Protein AF-A0A6C0HYE9-F1 (afdb_monomer)

Sequence (110 aa):
MFTKLYLNTTDPTVSLLNVLKQNAGMIIVSVIFHTILYTVTFNLASFIFSGKILSQTINMRLIVSFLFIMFFGYIGRYYHVKDIYSAYSKNMEKTRNHLDKLYITWIFIG

Organism: NCBI:txid1070528

Radius of gyration: 16.47 Å; Cα contacts (8 Å, |Δi|>4): 63; chains: 1; bounding box: 39×23×46 Å

Secondary structure (DSSP, 8-state):
-HHHHHHHHT-TTS-HHHHHHHHHHHHHHHHHHHHHHHHHHHHHHHHHHHSSPPPHHHHHHHHHHHHHHHHHHHHHHHHHHHHHHHHTTT-HHHHHHHHGGGHHHHHHH-

Structure (mmCIF, N/CA/C/O backbone):
data_AF-A0A6C0HYE9-F1
#
_entry.id   AF-A0A6C0HYE9-F1
#
loop_
_atom_site.group_PDB
_atom_site.id
_atom_site.type_symbol
_atom_site.label_atom_id
_atom_site.label_alt_id
_atom_site.label_comp_id
_atom_site.label_asym_id
_atom_site.label_entity_id
_atom_site.label_seq_id
_atom_site.pdbx_PDB_ins_code
_atom_site.Cartn_x
_atom_site.Cartn_y
_atom_site.Cartn_z
_atom_site.occupancy
_atom_site.B_iso_or_equiv
_atom_site.auth_seq_id
_atom_site.auth_comp_id
_atom_site.auth_asym_id
_atom_site.auth_atom_id
_atom_site.pdbx_PDB_model_num
ATOM 1 N N . MET A 1 1 ? 10.663 10.994 1.111 1.00 72.81 1 MET A N 1
ATOM 2 C CA . MET A 1 1 ? 10.702 9.619 1.669 1.00 72.81 1 MET A CA 1
ATOM 3 C C . MET A 1 1 ? 9.787 8.672 0.893 1.00 72.81 1 MET A C 1
ATOM 5 O O . MET A 1 1 ? 10.305 7.764 0.256 1.00 72.81 1 MET A O 1
ATOM 9 N N . PHE A 1 2 ? 8.471 8.914 0.859 1.00 78.19 2 PHE A N 1
ATOM 10 C CA . PHE A 1 2 ? 7.503 8.070 0.139 1.00 78.19 2 PHE A CA 1
ATOM 11 C C . PHE A 1 2 ? 7.759 7.949 -1.370 1.00 78.19 2 PHE A C 1
ATOM 13 O O . PHE A 1 2 ? 7.665 6.852 -1.895 1.00 78.19 2 PHE A O 1
ATOM 20 N N . THR A 1 3 ? 8.204 9.009 -2.051 1.00 83.44 3 THR A N 1
ATOM 21 C CA . THR A 1 3 ? 8.557 8.951 -3.484 1.00 83.44 3 THR A CA 1
ATOM 22 C C . THR A 1 3 ? 9.705 7.986 -3.780 1.00 83.44 3 THR A C 1
ATOM 24 O O . THR A 1 3 ? 9.643 7.219 -4.731 1.00 83.44 3 THR A O 1
ATOM 27 N N . LYS A 1 4 ? 10.745 7.971 -2.935 1.00 84.00 4 LYS A N 1
ATOM 28 C CA . LYS A 1 4 ? 11.871 7.035 -3.075 1.00 84.00 4 LYS A CA 1
ATOM 29 C C . LYS A 1 4 ? 11.413 5.598 -2.833 1.00 84.00 4 LYS A C 1
ATOM 31 O O . LYS A 1 4 ? 11.777 4.702 -3.584 1.00 84.00 4 LYS A O 1
ATOM 36 N N . LEU A 1 5 ? 10.583 5.397 -1.808 1.00 85.00 5 LEU A N 1
ATOM 37 C CA . LEU A 1 5 ? 9.980 4.098 -1.533 1.00 85.00 5 LEU A CA 1
ATOM 38 C C . LEU A 1 5 ? 9.098 3.642 -2.707 1.00 85.00 5 LEU A C 1
ATOM 40 O O . LEU A 1 5 ? 9.208 2.502 -3.135 1.00 85.00 5 LEU A O 1
ATOM 44 N N . TYR A 1 6 ? 8.294 4.526 -3.291 1.00 87.44 6 TYR A N 1
ATOM 45 C CA . TYR A 1 6 ? 7.501 4.243 -4.487 1.00 87.44 6 TYR A CA 1
ATOM 46 C C . TYR A 1 6 ? 8.375 3.797 -5.660 1.00 87.44 6 TYR A C 1
ATOM 48 O O . TYR A 1 6 ? 8.165 2.707 -6.187 1.00 87.44 6 TYR A O 1
ATOM 56 N N . LEU A 1 7 ? 9.395 4.579 -6.025 1.00 87.69 7 LEU A N 1
ATOM 57 C CA . LEU A 1 7 ? 10.275 4.254 -7.152 1.00 87.69 7 LEU A CA 1
ATOM 58 C C . LEU A 1 7 ? 10.974 2.901 -6.957 1.00 87.69 7 LEU A C 1
ATOM 60 O O . LEU A 1 7 ? 10.996 2.088 -7.877 1.00 87.69 7 LEU A O 1
ATOM 64 N N . ASN A 1 8 ? 11.458 2.626 -5.743 1.00 86.69 8 ASN A N 1
ATOM 65 C CA . ASN A 1 8 ? 12.123 1.366 -5.414 1.00 86.69 8 ASN A CA 1
ATOM 66 C C . ASN A 1 8 ? 11.168 0.163 -5.424 1.00 86.69 8 ASN A C 1
ATOM 68 O O . ASN A 1 8 ? 11.552 -0.936 -5.809 1.00 86.69 8 ASN A O 1
ATOM 72 N N . THR A 1 9 ? 9.934 0.348 -4.951 1.00 86.12 9 THR A N 1
ATOM 73 C CA . THR A 1 9 ? 8.960 -0.748 -4.791 1.00 86.12 9 THR A CA 1
ATOM 74 C C . THR A 1 9 ? 8.151 -1.029 -6.045 1.00 86.12 9 THR A C 1
ATOM 76 O O . THR A 1 9 ? 7.518 -2.075 -6.147 1.00 86.12 9 THR A O 1
ATOM 79 N N . THR A 1 10 ? 8.218 -0.126 -7.017 1.00 88.12 10 THR A N 1
ATOM 80 C CA . THR A 1 10 ? 7.579 -0.277 -8.321 1.00 88.12 10 THR A CA 1
ATOM 81 C C . THR A 1 10 ? 8.585 -0.543 -9.433 1.00 88.12 10 THR A C 1
ATOM 83 O O . THR A 1 10 ? 8.244 -0.375 -10.597 1.00 88.12 10 THR A O 1
ATOM 86 N N . ASP A 1 11 ? 9.835 -0.900 -9.127 1.00 90.38 11 ASP A N 1
ATOM 87 C CA . ASP A 1 11 ? 10.812 -1.321 -10.135 1.00 90.38 11 ASP A CA 1
ATOM 88 C C . ASP A 1 11 ? 10.528 -2.765 -10.595 1.00 90.38 11 ASP A C 1
ATOM 90 O O . ASP A 1 11 ? 10.710 -3.703 -9.810 1.00 90.38 11 ASP A O 1
ATOM 94 N N . PRO A 1 12 ? 10.092 -2.980 -11.853 1.00 91.19 12 PRO A N 1
ATOM 95 C CA . PRO A 1 12 ? 9.748 -4.311 -12.348 1.00 91.19 12 PRO A CA 1
ATOM 96 C C . PRO A 1 12 ? 10.966 -5.231 -12.504 1.00 91.19 12 PRO A C 1
ATOM 98 O O . PRO A 1 12 ? 10.802 -6.449 -12.624 1.00 91.19 12 PRO A O 1
ATOM 101 N N . THR A 1 13 ? 12.181 -4.673 -12.523 1.00 91.25 13 THR A N 1
ATOM 102 C CA . THR A 1 13 ? 13.426 -5.422 -12.739 1.00 91.25 13 THR A CA 1
ATOM 103 C C . THR A 1 13 ? 13.935 -6.098 -11.466 1.00 91.25 13 THR A C 1
ATOM 105 O O . THR A 1 13 ? 14.716 -7.049 -11.531 1.00 91.25 13 THR A O 1
ATOM 108 N N . VAL A 1 14 ? 13.460 -5.658 -10.298 1.00 91.06 14 VAL A N 1
ATOM 109 C CA . VAL A 1 14 ? 13.929 -6.136 -8.997 1.00 91.06 14 VAL A CA 1
ATOM 110 C C . VAL A 1 14 ? 13.039 -7.277 -8.486 1.00 91.06 14 VAL A C 1
ATOM 112 O O . VAL A 1 14 ? 11.815 -7.299 -8.652 1.00 91.06 14 VAL A O 1
ATOM 115 N N . SER A 1 15 ? 13.642 -8.282 -7.848 1.00 90.81 15 SER A N 1
ATOM 116 C CA . SER A 1 15 ? 12.889 -9.370 -7.213 1.00 90.81 15 SER A CA 1
ATOM 117 C C . SER A 1 15 ? 12.193 -8.890 -5.933 1.00 90.81 15 SER A C 1
ATOM 119 O O . SER A 1 15 ? 12.751 -8.087 -5.188 1.00 90.81 15 SER A O 1
ATOM 121 N N . LEU A 1 16 ? 11.000 -9.417 -5.631 1.00 87.06 16 LEU A N 1
ATOM 122 C CA . LEU A 1 16 ? 10.214 -9.031 -4.449 1.00 87.06 16 LEU A CA 1
ATOM 123 C C . LEU A 1 16 ? 11.039 -9.126 -3.160 1.00 87.06 16 LEU A C 1
ATOM 125 O O . LEU A 1 16 ? 11.021 -8.221 -2.333 1.00 87.06 16 LEU A O 1
ATOM 129 N N . LEU A 1 17 ? 11.817 -10.201 -3.019 1.00 88.69 17 LEU A N 1
ATOM 130 C CA . LEU A 1 17 ? 12.676 -10.425 -1.861 1.00 88.69 17 LEU A CA 1
ATOM 131 C C . LEU A 1 17 ? 13.751 -9.336 -1.715 1.00 88.69 17 LEU A C 1
ATOM 133 O O . LEU A 1 17 ? 14.038 -8.906 -0.600 1.00 88.69 17 LEU A O 1
ATOM 137 N N . ASN A 1 18 ? 14.320 -8.864 -2.827 1.00 90.00 18 ASN A N 1
ATOM 138 C CA . ASN A 1 18 ? 15.296 -7.777 -2.813 1.00 90.00 18 ASN A CA 1
ATOM 139 C C . ASN A 1 18 ? 14.632 -6.441 -2.478 1.00 90.00 18 ASN A C 1
ATOM 141 O O . ASN A 1 18 ? 15.166 -5.698 -1.656 1.00 90.00 18 ASN A O 1
ATOM 145 N N . VAL A 1 19 ? 13.448 -6.170 -3.036 1.00 87.19 19 VAL A N 1
ATOM 146 C CA . VAL A 1 19 ? 12.678 -4.968 -2.697 1.00 87.19 19 VAL A CA 1
ATOM 147 C C . VAL A 1 19 ? 12.368 -4.940 -1.195 1.00 87.19 19 VAL A C 1
ATOM 149 O O . VAL A 1 19 ? 12.626 -3.927 -0.539 1.00 87.19 19 VAL A O 1
ATOM 152 N N . LEU A 1 20 ? 11.888 -6.056 -0.634 1.00 87.00 20 LEU A N 1
ATOM 153 C CA . LEU A 1 20 ? 11.582 -6.185 0.791 1.00 87.00 20 LEU A CA 1
ATOM 154 C C . LEU A 1 20 ? 12.832 -6.005 1.657 1.00 87.00 20 LEU A C 1
ATOM 156 O O . LEU A 1 20 ? 12.808 -5.205 2.584 1.00 87.00 20 LEU A O 1
ATOM 160 N N . LYS A 1 21 ? 13.943 -6.682 1.340 1.00 88.94 21 LYS A N 1
ATOM 161 C CA . LYS A 1 21 ? 15.194 -6.567 2.109 1.00 88.94 21 LYS A CA 1
ATOM 162 C C . LYS A 1 21 ? 15.748 -5.143 2.119 1.00 88.94 21 LYS A C 1
ATOM 164 O O . LYS A 1 21 ? 16.147 -4.653 3.169 1.00 88.94 21 LYS A O 1
ATOM 169 N N . GLN A 1 22 ? 15.764 -4.477 0.966 1.00 89.44 22 GLN A N 1
ATOM 170 C CA . GLN A 1 22 ? 16.361 -3.146 0.829 1.00 89.44 22 GLN A CA 1
ATOM 171 C C . GLN A 1 22 ? 15.491 -2.034 1.423 1.00 89.44 22 GLN A C 1
ATOM 173 O O . GLN A 1 22 ? 16.008 -0.981 1.791 1.00 89.44 22 GLN A O 1
ATOM 178 N N . ASN A 1 23 ? 14.176 -2.247 1.515 1.00 88.19 23 ASN A N 1
ATOM 179 C CA . ASN A 1 23 ? 13.234 -1.208 1.921 1.00 88.19 23 ASN A CA 1
ATOM 180 C C . ASN A 1 23 ? 12.448 -1.552 3.195 1.00 88.19 23 ASN A C 1
ATOM 182 O O . ASN A 1 23 ? 11.584 -0.765 3.572 1.00 88.19 23 ASN A O 1
ATOM 186 N N . ALA A 1 24 ? 12.751 -2.660 3.885 1.00 87.12 24 ALA A N 1
ATOM 187 C CA . ALA A 1 24 ? 11.995 -3.165 5.039 1.00 87.12 24 ALA A CA 1
ATOM 188 C C . ALA A 1 24 ? 11.643 -2.075 6.062 1.00 87.12 24 ALA A C 1
ATOM 190 O O . ALA A 1 24 ? 10.477 -1.911 6.409 1.00 87.12 24 ALA A O 1
ATOM 191 N N . GLY A 1 25 ? 12.626 -1.273 6.487 1.00 87.56 25 GLY A N 1
ATOM 192 C CA . GLY A 1 25 ? 12.396 -0.195 7.454 1.00 87.56 25 GLY A CA 1
ATOM 193 C C . GLY A 1 25 ? 11.420 0.871 6.945 1.00 87.56 25 GLY A C 1
ATOM 194 O O . GLY A 1 25 ? 10.493 1.254 7.652 1.00 87.56 25 GLY A O 1
ATOM 195 N N . MET A 1 26 ? 11.568 1.309 5.692 1.00 87.06 26 MET A N 1
ATOM 196 C CA . MET A 1 26 ? 10.663 2.295 5.087 1.00 87.06 26 MET A CA 1
ATOM 197 C C . MET A 1 26 ? 9.263 1.720 4.833 1.00 87.06 26 MET A C 1
ATOM 199 O O . MET A 1 26 ? 8.280 2.447 4.962 1.00 87.06 26 MET A O 1
ATOM 203 N N . ILE A 1 27 ? 9.162 0.426 4.513 1.00 85.44 27 ILE A N 1
ATOM 204 C CA . ILE A 1 27 ? 7.885 -0.285 4.373 1.00 85.44 27 ILE A CA 1
ATOM 205 C C . ILE A 1 27 ? 7.171 -0.329 5.723 1.00 85.44 27 ILE A C 1
ATOM 207 O O . ILE A 1 27 ? 6.013 0.062 5.791 1.00 85.44 27 ILE A O 1
ATOM 211 N N . ILE A 1 28 ? 7.860 -0.716 6.801 1.00 87.75 28 ILE A N 1
ATOM 212 C CA . ILE A 1 28 ? 7.289 -0.747 8.156 1.00 87.75 28 ILE A CA 1
ATOM 213 C C . ILE A 1 28 ? 6.792 0.642 8.566 1.00 87.75 28 ILE A C 1
ATOM 215 O O . ILE A 1 28 ? 5.653 0.772 9.011 1.00 87.75 28 ILE A O 1
ATOM 219 N N . VAL A 1 29 ? 7.598 1.690 8.358 1.00 88.94 29 VAL A N 1
ATOM 220 C CA . VAL A 1 29 ? 7.179 3.070 8.660 1.00 88.94 29 VAL A CA 1
ATOM 221 C C . VAL A 1 29 ? 5.949 3.465 7.844 1.00 88.94 29 VAL A C 1
ATOM 223 O O . VAL A 1 29 ? 5.018 4.046 8.394 1.00 88.94 29 VAL A O 1
ATOM 226 N N . SER A 1 30 ? 5.910 3.118 6.555 1.00 86.94 30 SER A N 1
ATOM 227 C CA . SER A 1 30 ? 4.751 3.379 5.700 1.00 86.94 30 SER A CA 1
ATOM 228 C C . SER A 1 30 ? 3.500 2.647 6.193 1.00 86.94 30 SER A C 1
ATOM 230 O O . SER A 1 30 ? 2.441 3.257 6.302 1.00 86.94 30 SER A O 1
ATOM 232 N N . VAL A 1 31 ? 3.615 1.367 6.552 1.00 88.12 31 VAL A N 1
ATOM 233 C CA . VAL A 1 31 ? 2.498 0.563 7.068 1.00 88.12 31 VAL A CA 1
ATOM 234 C C . VAL A 1 31 ? 1.963 1.146 8.375 1.00 88.12 31 VAL A C 1
ATOM 236 O O . VAL A 1 31 ? 0.755 1.328 8.503 1.00 88.12 31 VAL A O 1
ATOM 239 N N . ILE A 1 32 ? 2.838 1.495 9.322 1.00 89.62 32 ILE A N 1
ATOM 240 C CA . ILE A 1 32 ? 2.437 2.107 10.597 1.00 89.62 32 ILE A CA 1
ATOM 241 C C . ILE A 1 32 ? 1.754 3.455 10.352 1.00 89.62 32 ILE A C 1
ATOM 243 O O . ILE A 1 32 ? 0.675 3.696 10.892 1.00 89.62 32 ILE A O 1
ATOM 247 N N . PHE A 1 33 ? 2.343 4.309 9.511 1.00 90.06 33 PHE A N 1
ATOM 248 C CA . PHE A 1 33 ? 1.787 5.620 9.180 1.00 90.06 33 PHE A CA 1
ATOM 249 C C . PHE A 1 33 ? 0.366 5.511 8.613 1.00 90.06 33 PHE A C 1
ATOM 251 O O . PHE A 1 33 ? -0.549 6.150 9.130 1.00 90.06 33 PHE A O 1
ATOM 258 N N . HIS A 1 34 ? 0.159 4.656 7.607 1.00 88.75 34 HIS A N 1
ATOM 259 C CA . HIS A 1 34 ? -1.160 4.461 7.000 1.00 88.75 34 HIS A CA 1
ATOM 260 C C . HIS A 1 34 ? -2.147 3.803 7.965 1.00 88.75 34 HIS A C 1
ATOM 262 O O . HIS A 1 34 ? -3.299 4.217 8.033 1.00 88.75 34 HIS A O 1
ATOM 268 N N . THR A 1 35 ? -1.696 2.849 8.781 1.00 90.62 35 THR A N 1
ATOM 269 C CA . THR A 1 35 ? -2.544 2.214 9.802 1.00 90.62 35 THR A CA 1
ATOM 270 C C . THR A 1 35 ? -3.058 3.238 10.813 1.00 90.62 35 THR A C 1
ATOM 272 O O . THR A 1 35 ? -4.248 3.237 11.129 1.00 90.62 35 THR A O 1
ATOM 275 N N . ILE A 1 36 ? -2.195 4.142 11.293 1.00 91.81 36 ILE A N 1
ATOM 276 C CA . ILE A 1 36 ? -2.591 5.238 12.189 1.00 91.81 36 ILE A CA 1
ATOM 277 C C . ILE A 1 36 ? -3.565 6.169 11.470 1.00 91.81 36 ILE A C 1
ATOM 279 O O . ILE A 1 36 ? -4.635 6.448 12.007 1.00 91.81 36 ILE A O 1
ATOM 283 N N . LEU A 1 37 ? -3.221 6.610 10.255 1.00 92.75 37 LEU A N 1
ATOM 284 C CA . LEU A 1 37 ? -4.046 7.526 9.474 1.00 92.75 37 LEU A CA 1
ATOM 285 C C . LEU A 1 37 ? -5.457 6.967 9.271 1.00 92.75 37 LEU A C 1
ATOM 287 O O . LEU A 1 37 ? -6.426 7.630 9.628 1.00 92.75 37 LEU A O 1
ATOM 291 N N . TYR A 1 38 ? -5.584 5.729 8.788 1.00 92.44 38 TYR A N 1
ATOM 292 C CA . TYR A 1 38 ? -6.891 5.113 8.577 1.00 92.44 38 TYR A CA 1
ATOM 293 C C . TYR A 1 38 ? -7.632 4.874 9.887 1.00 92.44 38 TYR A C 1
ATOM 295 O O . TYR A 1 38 ? -8.824 5.154 9.965 1.00 92.44 38 TYR A O 1
ATOM 303 N N . THR A 1 39 ? -6.957 4.415 10.943 1.00 93.81 39 THR A N 1
ATOM 304 C CA . THR A 1 39 ? -7.610 4.226 12.248 1.00 93.81 39 THR A CA 1
ATOM 305 C C . THR A 1 39 ? -8.189 5.545 12.764 1.00 93.81 39 THR A C 1
ATOM 307 O O . THR A 1 39 ?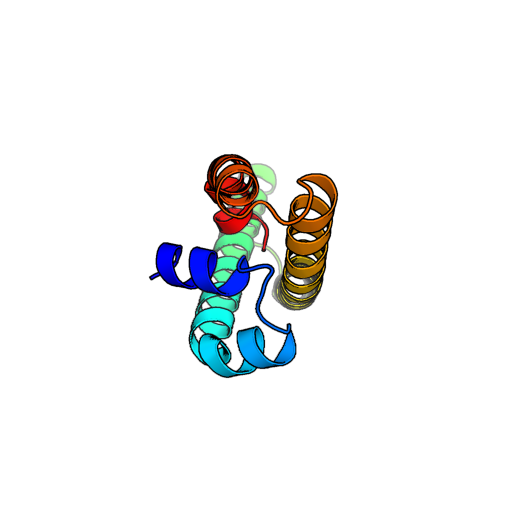 -9.333 5.579 13.223 1.00 93.81 39 THR A O 1
ATOM 310 N N . VAL A 1 40 ? -7.451 6.651 12.630 1.00 95.06 40 VAL A N 1
ATOM 311 C CA . VAL A 1 40 ? -7.939 7.994 12.972 1.00 95.06 40 VAL A CA 1
ATOM 312 C C . VAL A 1 40 ? -9.113 8.395 12.080 1.00 95.06 40 VAL A C 1
ATOM 314 O O . VAL A 1 40 ? -10.133 8.832 12.606 1.00 95.06 40 VAL A O 1
ATOM 317 N N . THR A 1 41 ? -9.028 8.194 10.762 1.00 95.56 41 THR A N 1
ATOM 318 C CA . THR A 1 41 ? -10.125 8.495 9.826 1.00 95.56 41 THR A CA 1
ATOM 319 C C . THR A 1 41 ? -11.408 7.741 10.183 1.00 95.56 41 THR A C 1
ATOM 321 O O . THR A 1 41 ? -12.481 8.340 10.213 1.00 95.56 41 THR A O 1
ATOM 324 N N . PHE A 1 42 ? -11.318 6.452 10.513 1.00 95.81 42 PHE A N 1
ATOM 325 C CA . PHE A 1 42 ? -12.479 5.646 10.898 1.00 95.81 42 PHE A CA 1
ATOM 326 C C . PHE A 1 42 ? -13.065 6.064 12.252 1.00 95.81 42 PHE A C 1
ATOM 328 O O . PHE A 1 42 ? -14.286 6.106 12.398 1.00 95.81 42 PHE A O 1
ATOM 335 N N . ASN A 1 43 ? -12.231 6.428 13.232 1.00 97.12 43 ASN A N 1
ATOM 336 C CA . ASN A 1 43 ? -12.730 6.967 14.502 1.00 97.12 43 ASN A CA 1
ATOM 337 C C . ASN A 1 43 ? -13.381 8.339 14.323 1.00 97.12 43 ASN A C 1
ATOM 339 O O . ASN A 1 43 ? -14.417 8.591 14.932 1.00 97.12 43 ASN A O 1
ATOM 343 N N . LEU A 1 44 ? -12.818 9.200 13.472 1.00 97.50 44 LEU A N 1
ATOM 344 C CA . LEU A 1 44 ? -13.408 10.492 13.139 1.00 97.50 44 LEU A CA 1
ATOM 345 C C . LEU A 1 44 ? -14.768 10.312 12.457 1.00 97.50 44 LEU A C 1
ATOM 347 O O . LEU A 1 44 ? -15.734 10.957 12.852 1.00 97.50 44 LEU A O 1
ATOM 351 N N . ALA A 1 45 ? -14.873 9.390 11.497 1.00 97.19 45 ALA A N 1
ATOM 352 C CA . ALA A 1 45 ? -16.146 9.051 10.868 1.00 97.19 45 ALA A CA 1
ATOM 353 C C . ALA A 1 45 ? -17.161 8.529 11.900 1.00 97.19 45 ALA A C 1
ATOM 355 O O . ALA A 1 45 ? -18.280 9.032 11.972 1.00 97.19 45 ALA A O 1
ATOM 356 N N . SER A 1 46 ? -16.765 7.584 12.759 1.00 97.38 46 SER A N 1
ATOM 357 C CA . SER A 1 46 ? -17.616 7.084 13.850 1.00 97.38 46 SER A CA 1
ATOM 358 C C . SER A 1 46 ? -18.086 8.213 14.772 1.00 97.38 46 SER A C 1
ATOM 360 O O . SER A 1 46 ? -19.256 8.268 15.147 1.00 97.38 46 SER A O 1
ATOM 362 N N . PHE A 1 47 ? -17.199 9.152 15.101 1.00 97.50 47 PHE A N 1
ATOM 363 C CA . PHE A 1 47 ? -17.537 10.297 15.934 1.00 97.50 47 PHE A CA 1
ATOM 364 C C . PHE A 1 47 ? -18.550 11.225 15.253 1.00 97.50 47 PHE A C 1
ATOM 366 O O . PHE A 1 47 ? -19.535 11.599 15.881 1.00 97.50 47 PHE A O 1
ATOM 373 N N . ILE A 1 48 ? -18.366 11.534 13.966 1.00 98.12 48 ILE A N 1
ATOM 374 C CA . ILE A 1 48 ? -19.284 12.386 13.193 1.00 98.12 48 ILE A CA 1
ATOM 375 C C . ILE A 1 48 ? -20.675 11.749 13.076 1.00 98.12 48 ILE A C 1
ATOM 377 O O . ILE A 1 48 ? -21.677 12.431 13.268 1.00 98.12 48 ILE A O 1
ATOM 381 N N . PHE A 1 49 ? -20.754 10.450 12.774 1.00 97.44 49 PHE A N 1
ATOM 382 C CA . PHE A 1 49 ? -22.032 9.791 12.480 1.00 97.44 49 PHE A CA 1
ATOM 383 C C . PHE A 1 49 ? -22.737 9.207 13.707 1.00 97.44 49 PHE A C 1
ATOM 385 O O . PHE A 1 49 ? -23.956 9.073 13.704 1.00 97.44 49 PHE A O 1
ATOM 392 N N . SER A 1 50 ? -21.992 8.814 14.742 1.00 96.12 50 SER A N 1
ATOM 393 C CA . SER A 1 50 ? -22.529 8.121 15.926 1.00 96.12 50 SER A CA 1
ATOM 394 C C . SER A 1 50 ? -22.247 8.845 17.247 1.00 96.12 50 SER A C 1
ATOM 396 O O . SER A 1 50 ? -22.642 8.355 18.305 1.00 96.12 50 SER A O 1
ATOM 398 N N . GLY A 1 51 ? -21.537 9.980 17.223 1.00 95.88 51 GLY A N 1
ATOM 399 C CA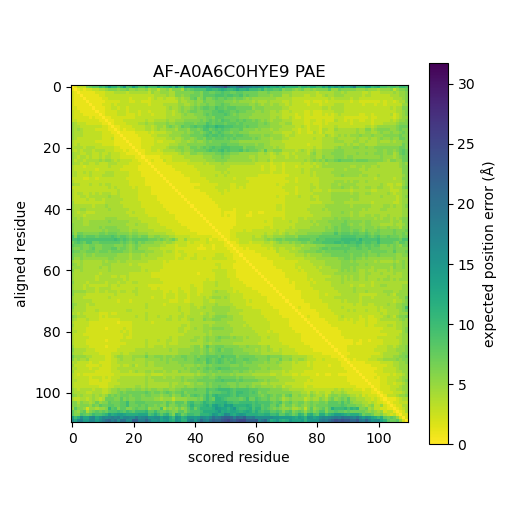 . GLY A 1 51 ? -21.175 10.752 18.420 1.00 95.88 51 GLY A CA 1
ATOM 400 C C . GLY A 1 51 ? -20.181 10.050 19.350 1.00 95.88 51 GLY A C 1
ATOM 401 O O . GLY A 1 51 ? -19.989 10.478 20.486 1.00 95.88 51 GLY A O 1
ATOM 402 N N . LYS A 1 52 ? -19.581 8.935 18.914 1.00 95.62 52 LYS A N 1
ATOM 403 C CA . LYS A 1 52 ? -18.711 8.083 19.734 1.00 95.62 52 LYS A CA 1
ATOM 404 C C . LYS A 1 52 ? -17.520 7.594 18.922 1.00 95.62 52 LYS A C 1
ATOM 406 O O . LYS A 1 52 ? -17.657 7.254 17.747 1.00 95.62 52 LYS A O 1
ATOM 411 N N . ILE A 1 53 ? -16.365 7.510 19.574 1.00 96.38 53 ILE A N 1
ATOM 412 C CA . ILE A 1 53 ? -15.212 6.778 19.042 1.00 96.38 53 ILE A CA 1
ATOM 413 C C . ILE A 1 53 ? -15.484 5.270 19.069 1.00 96.38 53 ILE A C 1
ATOM 415 O O . ILE A 1 53 ? -16.333 4.790 19.827 1.00 96.38 53 ILE A O 1
ATOM 419 N N . LEU A 1 54 ? -14.756 4.516 18.249 1.00 95.81 54 LEU A N 1
ATOM 420 C CA . LEU A 1 54 ? -14.878 3.063 18.215 1.00 95.81 54 LEU A CA 1
ATOM 421 C C . LEU A 1 54 ? -14.368 2.456 19.528 1.00 95.81 54 LEU A C 1
ATOM 423 O O . LEU A 1 54 ? -13.442 2.970 20.160 1.00 95.81 54 LEU A O 1
ATOM 427 N N . SER A 1 55 ? -14.955 1.330 19.937 1.00 96.81 55 SER A N 1
ATOM 428 C CA . SER A 1 55 ? -14.478 0.604 21.115 1.00 96.81 55 SER A CA 1
ATOM 429 C C . SER A 1 55 ? -13.068 0.053 20.888 1.00 96.81 55 SER A C 1
ATOM 431 O O . SER A 1 55 ? -12.661 -0.215 19.754 1.00 96.81 55 SER A O 1
ATOM 433 N N . GLN A 1 56 ? -12.329 -0.183 21.975 1.00 95.31 56 GLN A N 1
ATOM 434 C CA . GLN A 1 56 ? -10.969 -0.727 21.909 1.00 95.31 56 GLN A CA 1
ATOM 435 C C . GLN A 1 56 ? -10.910 -2.040 21.112 1.00 95.31 56 GLN A C 1
ATOM 437 O O . GLN A 1 56 ? -10.019 -2.233 20.289 1.00 95.31 56 GLN A O 1
ATOM 442 N N . THR A 1 57 ? -11.891 -2.928 21.301 1.00 97.19 57 THR A N 1
ATOM 443 C CA . THR A 1 57 ? -11.980 -4.198 20.569 1.00 97.19 57 THR A CA 1
ATOM 444 C C . THR A 1 57 ? -12.138 -3.988 19.064 1.00 97.19 57 THR A C 1
ATOM 446 O O . THR A 1 57 ? -11.509 -4.700 18.282 1.00 97.19 57 THR A O 1
ATOM 449 N N . ILE A 1 58 ? -12.955 -3.016 18.643 1.00 95.75 58 ILE A N 1
ATOM 450 C CA . ILE A 1 58 ? -13.143 -2.707 17.220 1.00 95.75 58 ILE A CA 1
ATOM 451 C C . ILE A 1 58 ? -11.871 -2.080 16.648 1.00 95.75 58 ILE A C 1
ATOM 453 O O . ILE A 1 58 ? -11.414 -2.515 15.595 1.00 95.75 58 ILE A O 1
ATOM 457 N N . ASN A 1 59 ? -11.252 -1.139 17.364 1.00 95.62 59 ASN A N 1
ATOM 458 C CA . ASN A 1 59 ? -9.991 -0.524 16.948 1.00 95.62 59 ASN A CA 1
ATOM 459 C C . ASN A 1 59 ? -8.868 -1.553 16.770 1.00 95.62 59 ASN A C 1
ATOM 461 O O . ASN A 1 59 ? -8.169 -1.525 15.762 1.00 95.62 59 ASN A O 1
ATOM 465 N N . MET A 1 60 ? -8.740 -2.521 17.679 1.00 95.88 60 MET A N 1
ATOM 466 C CA . MET A 1 60 ? -7.753 -3.596 17.535 1.00 95.88 60 MET A CA 1
ATOM 467 C C . MET A 1 60 ? -8.009 -4.464 16.299 1.00 95.88 60 MET A C 1
ATOM 469 O O . MET A 1 60 ? -7.076 -4.760 15.554 1.00 95.88 60 MET A O 1
ATOM 473 N N . ARG A 1 61 ? -9.268 -4.841 16.040 1.00 96.19 61 ARG A N 1
ATOM 474 C CA . ARG A 1 61 ? -9.633 -5.593 14.826 1.00 96.19 61 ARG A CA 1
ATOM 475 C C . ARG A 1 61 ? -9.345 -4.789 13.559 1.00 96.19 61 ARG A C 1
ATOM 477 O O . ARG A 1 61 ? -8.861 -5.358 12.583 1.00 96.19 61 ARG A O 1
ATOM 484 N N . LEU A 1 62 ? -9.613 -3.486 13.587 1.00 94.62 62 LEU A N 1
ATOM 485 C CA . LEU A 1 62 ? -9.368 -2.571 12.477 1.00 94.62 62 LEU A CA 1
ATOM 486 C C . LEU A 1 62 ? -7.869 -2.467 12.162 1.00 94.62 62 LEU A C 1
ATOM 488 O O . LEU A 1 62 ? -7.474 -2.665 11.018 1.00 94.62 62 LEU A O 1
ATOM 492 N N . ILE A 1 63 ? -7.034 -2.259 13.185 1.00 94.19 63 ILE A N 1
ATOM 493 C CA . ILE A 1 63 ? -5.570 -2.211 13.059 1.00 94.19 63 ILE A CA 1
ATOM 494 C C . ILE A 1 63 ? -5.037 -3.512 12.455 1.00 94.19 63 ILE A C 1
ATOM 496 O O . ILE A 1 63 ? -4.304 -3.476 11.470 1.00 94.19 63 ILE A O 1
ATOM 500 N N . VAL A 1 64 ? -5.433 -4.667 13.002 1.00 94.50 64 VAL A N 1
ATOM 501 C CA . VAL A 1 64 ? -5.005 -5.975 12.480 1.00 94.50 64 VAL A CA 1
ATOM 502 C C . VAL A 1 64 ? -5.440 -6.149 11.023 1.00 94.50 64 VAL A C 1
ATOM 504 O O . VAL A 1 64 ? -4.643 -6.585 10.195 1.00 94.50 64 VAL A O 1
ATOM 507 N N . SER A 1 65 ? -6.670 -5.754 10.685 1.00 93.94 65 SER A N 1
ATOM 508 C CA . SER A 1 65 ? -7.179 -5.826 9.310 1.00 93.94 65 SER A CA 1
ATOM 509 C C . SER A 1 65 ? -6.365 -4.950 8.355 1.00 93.94 65 SER A C 1
ATOM 511 O O . SER A 1 65 ? -6.001 -5.410 7.275 1.00 93.94 65 SER A O 1
ATOM 513 N N . PHE A 1 66 ? -6.012 -3.725 8.757 1.00 91.50 66 PHE A N 1
ATOM 514 C CA . PHE A 1 66 ? -5.161 -2.856 7.945 1.00 91.50 66 PHE A CA 1
ATOM 515 C C . PHE A 1 66 ? -3.765 -3.427 7.742 1.00 91.50 66 PHE A C 1
ATOM 517 O O . PHE A 1 66 ? -3.267 -3.373 6.623 1.00 91.50 66 PHE A O 1
ATOM 524 N N . LEU A 1 67 ? -3.152 -4.039 8.758 1.00 89.69 67 LEU A N 1
ATOM 525 C CA . LEU A 1 67 ? -1.851 -4.690 8.583 1.00 89.69 67 LEU A CA 1
ATOM 526 C C . LEU A 1 67 ? -1.900 -5.773 7.493 1.00 89.69 67 LEU A C 1
ATOM 528 O O . LEU A 1 67 ? -1.022 -5.807 6.630 1.00 89.69 67 LEU A O 1
ATOM 532 N N . PHE A 1 68 ? -2.944 -6.609 7.482 1.00 90.00 68 PHE A N 1
ATOM 533 C CA . PHE A 1 68 ? -3.129 -7.617 6.434 1.00 90.00 68 PHE A CA 1
ATOM 534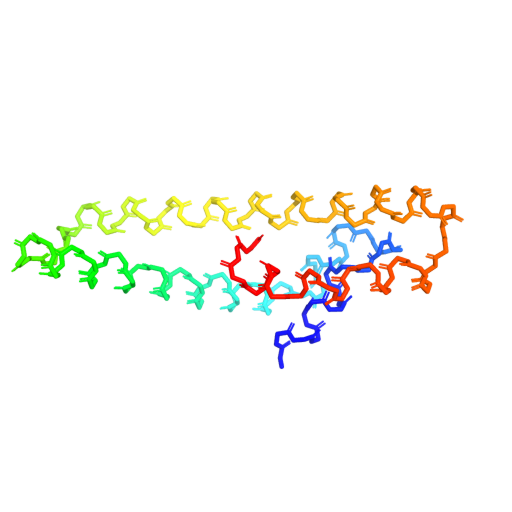 C C . PHE A 1 68 ? -3.395 -6.993 5.061 1.00 90.00 68 PHE A C 1
ATOM 536 O O . PHE A 1 68 ? -2.744 -7.376 4.090 1.00 90.00 68 PHE A O 1
ATOM 543 N N . ILE A 1 69 ? -4.309 -6.021 4.969 1.00 90.06 69 ILE A N 1
ATOM 544 C CA . ILE A 1 69 ? -4.642 -5.352 3.701 1.00 90.06 69 ILE A CA 1
ATOM 545 C C . ILE A 1 69 ? -3.402 -4.685 3.104 1.00 90.06 69 ILE A C 1
ATOM 547 O O . ILE A 1 69 ? -3.123 -4.882 1.927 1.00 90.06 69 ILE A O 1
ATOM 551 N N . MET A 1 70 ? -2.616 -3.968 3.909 1.00 86.44 70 MET A N 1
ATOM 552 C CA . MET A 1 70 ? -1.392 -3.305 3.452 1.00 86.44 70 MET A CA 1
ATOM 553 C C . MET A 1 70 ? -0.333 -4.315 2.995 1.00 86.44 70 MET A C 1
ATOM 555 O O . MET A 1 70 ? 0.357 -4.084 2.003 1.00 86.44 70 MET A O 1
ATOM 559 N N . PHE A 1 71 ? -0.202 -5.450 3.691 1.00 85.56 71 PHE A N 1
ATOM 560 C CA . PHE A 1 71 ? 0.720 -6.513 3.291 1.00 85.56 71 PHE A CA 1
ATOM 561 C C . PHE A 1 71 ? 0.330 -7.133 1.941 1.00 85.56 71 PHE A C 1
ATOM 563 O O . PHE A 1 71 ? 1.169 -7.244 1.044 1.00 85.56 71 PHE A O 1
ATOM 570 N N . PHE A 1 72 ? -0.942 -7.501 1.765 1.00 87.81 72 PHE A N 1
ATOM 571 C CA . PHE A 1 72 ? -1.423 -8.070 0.504 1.00 87.81 72 PHE A CA 1
ATOM 572 C C . PHE A 1 72 ? -1.450 -7.044 -0.632 1.00 87.81 72 PHE A C 1
ATOM 574 O O . PHE A 1 72 ? -1.078 -7.389 -1.753 1.00 87.81 72 PHE A O 1
ATOM 581 N N . GLY A 1 73 ? -1.813 -5.791 -0.352 1.00 86.38 73 GLY A N 1
ATOM 582 C CA . GLY A 1 73 ? -1.754 -4.688 -1.312 1.00 86.38 73 GLY A CA 1
ATOM 583 C C . GLY A 1 73 ? -0.343 -4.506 -1.861 1.00 86.38 73 GLY A C 1
ATOM 584 O O . GLY A 1 73 ? -0.140 -4.442 -3.075 1.00 86.38 73 GLY A O 1
ATOM 585 N N . TYR A 1 74 ? 0.662 -4.570 -0.984 1.00 84.81 74 TYR A N 1
ATOM 586 C CA . TYR A 1 74 ? 2.056 -4.434 -1.381 1.00 84.81 74 TYR A CA 1
ATOM 587 C C . TYR A 1 74 ? 2.485 -5.529 -2.368 1.00 84.81 74 TYR A C 1
ATOM 589 O O . TYR A 1 74 ? 3.095 -5.241 -3.401 1.00 84.81 74 TYR A O 1
ATOM 597 N N . ILE A 1 75 ? 2.118 -6.782 -2.083 1.00 87.19 75 ILE A N 1
ATOM 598 C CA . ILE A 1 75 ? 2.379 -7.922 -2.971 1.00 87.19 75 ILE A CA 1
ATOM 599 C C . ILE A 1 75 ? 1.612 -7.770 -4.291 1.00 87.19 75 ILE A C 1
ATOM 601 O O . ILE A 1 75 ? 2.188 -7.963 -5.362 1.00 87.19 75 ILE A O 1
ATOM 605 N N . GLY A 1 76 ? 0.332 -7.397 -4.234 1.00 88.38 76 GLY A N 1
ATOM 606 C CA . GLY A 1 76 ? -0.501 -7.193 -5.418 1.00 88.38 76 GLY A CA 1
ATOM 607 C C . GLY A 1 76 ? 0.087 -6.144 -6.361 1.00 88.38 76 GLY A C 1
ATOM 608 O O . GLY A 1 76 ? 0.198 -6.380 -7.562 1.00 88.38 76 GLY A O 1
ATOM 609 N N . ARG A 1 77 ? 0.566 -5.020 -5.820 1.00 86.88 77 ARG A N 1
ATOM 610 C CA . ARG A 1 77 ? 1.216 -3.964 -6.610 1.00 86.88 77 ARG A CA 1
ATOM 611 C C . ARG A 1 77 ? 2.512 -4.416 -7.255 1.00 86.88 77 ARG A C 1
ATOM 613 O O . ARG A 1 77 ? 2.762 -4.064 -8.404 1.00 86.88 77 ARG A O 1
ATOM 620 N N . TYR A 1 78 ? 3.316 -5.202 -6.545 1.00 89.69 78 TYR A N 1
ATOM 621 C CA . TYR A 1 78 ? 4.536 -5.762 -7.114 1.00 89.69 78 TYR A CA 1
ATOM 622 C C . TYR A 1 78 ? 4.248 -6.573 -8.386 1.00 89.69 78 TYR A C 1
ATOM 624 O O . TYR A 1 78 ? 4.913 -6.386 -9.407 1.00 89.69 78 TYR A O 1
ATOM 632 N N . TYR A 1 79 ? 3.236 -7.441 -8.348 1.00 91.00 79 TYR A N 1
ATOM 633 C CA . TYR A 1 79 ? 2.841 -8.217 -9.523 1.00 91.00 79 TYR A CA 1
ATOM 634 C C . TYR A 1 79 ? 2.195 -7.346 -10.601 1.00 91.00 79 TYR A C 1
ATOM 636 O O . TYR A 1 79 ? 2.571 -7.457 -11.763 1.00 91.00 79 TYR A O 1
ATOM 644 N N . HIS A 1 80 ? 1.341 -6.396 -10.222 1.00 91.50 80 HIS A N 1
ATOM 645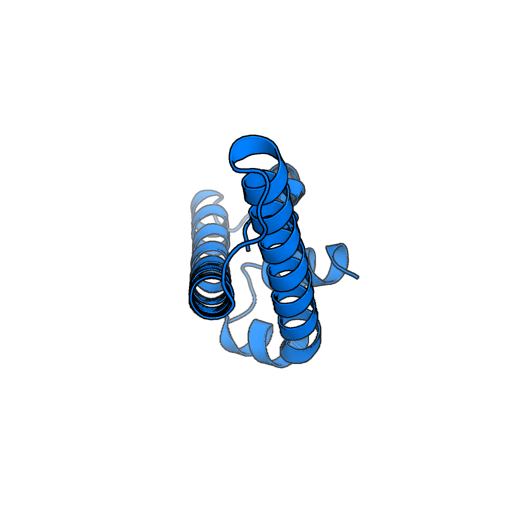 C CA . HIS A 1 80 ? 0.726 -5.464 -11.167 1.00 91.50 80 HIS A CA 1
ATOM 646 C C . HIS A 1 80 ? 1.762 -4.666 -11.979 1.00 91.50 80 HIS A C 1
ATOM 648 O O . HIS A 1 80 ? 1.650 -4.531 -13.196 1.00 91.50 80 HIS A O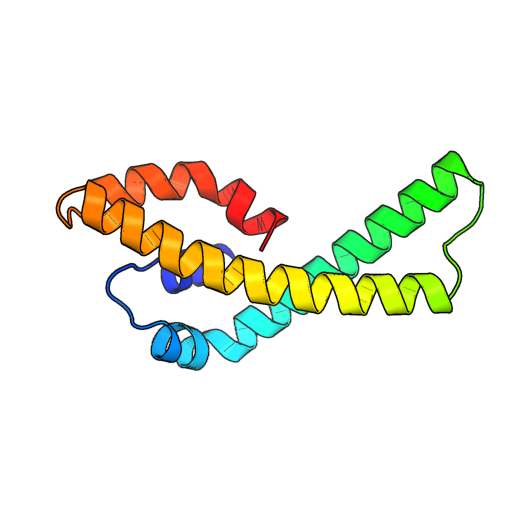 1
ATOM 654 N N . VAL A 1 81 ? 2.819 -4.186 -11.320 1.00 92.19 81 VAL A N 1
ATOM 655 C CA . VAL A 1 81 ? 3.951 -3.505 -11.964 1.00 92.19 81 VAL A CA 1
ATOM 656 C C . VAL A 1 81 ? 4.641 -4.411 -12.987 1.00 92.19 81 VAL A C 1
ATOM 658 O O . VAL A 1 81 ? 4.986 -3.960 -14.082 1.00 92.19 81 VAL A O 1
ATOM 661 N N . LYS A 1 82 ? 4.835 -5.692 -12.657 1.00 92.31 82 LYS A N 1
ATOM 662 C CA . LYS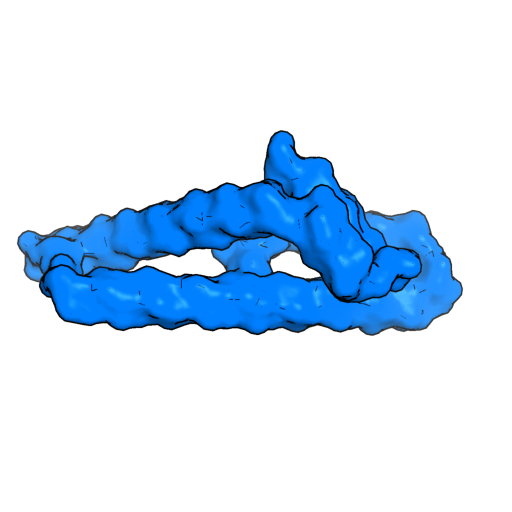 A 1 82 ? 5.429 -6.674 -13.573 1.00 92.31 82 LYS A CA 1
ATOM 663 C C . LYS A 1 82 ? 4.536 -6.981 -14.764 1.00 92.31 82 LYS A C 1
ATOM 665 O O . LYS A 1 82 ? 5.050 -7.106 -15.875 1.00 92.31 82 LYS A O 1
ATOM 670 N N . ASP A 1 83 ? 3.231 -7.058 -14.547 1.00 93.62 83 ASP A N 1
ATOM 671 C CA . ASP A 1 83 ? 2.261 -7.288 -15.612 1.00 93.62 83 ASP A CA 1
ATOM 672 C C . ASP A 1 83 ? 2.251 -6.115 -16.595 1.00 93.62 83 ASP A C 1
ATOM 674 O O . ASP A 1 83 ? 2.343 -6.330 -17.802 1.00 93.62 83 ASP A O 1
ATOM 678 N N . ILE A 1 84 ? 2.260 -4.872 -16.095 1.00 93.88 84 ILE A N 1
ATOM 679 C CA . ILE A 1 84 ? 2.389 -3.666 -16.930 1.00 93.88 84 ILE A CA 1
ATOM 680 C C . ILE A 1 84 ? 3.710 -3.686 -17.707 1.00 93.88 84 ILE A C 1
ATOM 682 O O . ILE A 1 84 ? 3.728 -3.439 -18.915 1.00 93.88 84 ILE A O 1
ATOM 686 N N . TYR A 1 85 ? 4.819 -4.006 -17.037 1.00 95.75 85 TYR A N 1
ATOM 687 C CA . TYR A 1 85 ? 6.129 -4.088 -17.679 1.00 95.75 85 TYR A CA 1
ATOM 688 C C . TYR A 1 85 ? 6.161 -5.131 -18.802 1.00 95.75 85 TYR A C 1
ATOM 690 O O . TYR A 1 85 ? 6.686 -4.867 -19.885 1.00 95.75 85 TYR A O 1
ATOM 698 N N . SER A 1 86 ? 5.552 -6.297 -18.573 1.00 95.12 86 SER A N 1
ATOM 699 C CA . SER A 1 86 ? 5.386 -7.344 -19.582 1.00 95.12 86 SER A CA 1
ATOM 700 C C . SER A 1 86 ? 4.506 -6.875 -20.748 1.00 95.12 86 SER A C 1
ATOM 702 O O . SER A 1 86 ? 4.908 -6.992 -21.906 1.00 95.12 86 SER A O 1
ATOM 704 N N . ALA A 1 87 ? 3.360 -6.251 -20.456 1.00 95.69 87 ALA A N 1
ATOM 705 C CA . ALA A 1 87 ? 2.423 -5.728 -21.452 1.00 95.69 87 ALA A CA 1
ATOM 706 C C . ALA A 1 87 ? 3.053 -4.652 -22.351 1.00 95.69 87 ALA A C 1
ATOM 708 O O . ALA A 1 87 ? 2.775 -4.587 -23.548 1.00 95.69 87 ALA A O 1
ATOM 709 N N . TYR A 1 88 ? 3.969 -3.848 -21.809 1.00 96.06 88 TYR A N 1
ATOM 710 C CA . TYR A 1 88 ? 4.745 -2.877 -22.578 1.00 96.06 88 TYR A CA 1
ATOM 711 C C . TYR A 1 88 ? 6.020 -3.445 -23.199 1.00 96.06 88 TYR A C 1
ATOM 713 O O . TYR A 1 88 ? 6.927 -2.683 -23.533 1.00 96.06 88 TYR A O 1
ATOM 721 N N . SER A 1 89 ? 6.093 -4.765 -23.400 1.00 96.06 89 SER A N 1
ATOM 722 C CA . SER A 1 89 ? 7.238 -5.428 -24.036 1.00 96.06 89 SER A CA 1
ATOM 723 C C . SER A 1 89 ? 8.562 -5.077 -23.353 1.00 96.06 89 SER A C 1
ATOM 725 O O . SER A 1 89 ? 9.578 -4.868 -24.012 1.00 96.06 89 SER A O 1
ATOM 727 N N . LYS A 1 90 ? 8.544 -4.976 -22.017 1.00 93.88 90 LYS A N 1
ATOM 728 C CA . LYS A 1 90 ? 9.697 -4.625 -21.177 1.00 93.88 90 LYS A CA 1
ATOM 729 C C . LYS A 1 90 ? 10.240 -3.205 -21.408 1.00 93.88 90 LYS A C 1
ATOM 731 O O . LYS A 1 90 ? 11.380 -2.906 -21.048 1.00 93.88 90 LYS A O 1
ATOM 736 N N . ASN A 1 91 ? 9.433 -2.300 -21.968 1.00 95.31 91 ASN A N 1
ATOM 737 C CA . ASN A 1 91 ? 9.793 -0.891 -22.116 1.00 95.31 91 ASN A CA 1
ATOM 738 C C . ASN A 1 91 ? 9.639 -0.149 -20.776 1.00 95.31 91 ASN A C 1
ATOM 740 O O . ASN A 1 91 ? 8.526 0.087 -20.295 1.00 95.31 91 ASN A O 1
ATOM 744 N N . MET A 1 92 ? 10.771 0.234 -20.182 1.00 93.31 92 MET A N 1
ATOM 745 C CA . MET A 1 92 ? 10.805 0.875 -18.867 1.00 93.31 92 MET A CA 1
ATOM 746 C C . MET A 1 92 ? 10.212 2.290 -18.871 1.00 93.31 92 MET A C 1
ATOM 748 O O . MET A 1 92 ? 9.516 2.662 -17.931 1.00 93.31 92 MET A O 1
ATOM 752 N N . GLU A 1 93 ? 10.427 3.059 -19.937 1.00 94.31 93 GLU A N 1
ATOM 753 C CA . GLU A 1 93 ? 9.918 4.427 -20.068 1.00 94.31 93 GLU A CA 1
ATOM 754 C C . GLU A 1 93 ? 8.385 4.448 -20.115 1.00 94.31 93 GLU A C 1
ATOM 756 O O . GLU A 1 93 ? 7.739 5.139 -19.328 1.00 94.31 93 GLU A O 1
ATOM 761 N N . LYS A 1 94 ? 7.780 3.615 -20.974 1.00 93.50 94 LYS A N 1
ATOM 762 C CA . LYS A 1 94 ? 6.316 3.474 -21.054 1.00 93.50 94 LYS A CA 1
ATOM 763 C C . LYS A 1 94 ? 5.721 2.977 -19.741 1.00 93.50 94 LYS A C 1
ATOM 765 O O . LYS A 1 94 ? 4.684 3.476 -19.311 1.00 93.50 94 LYS A O 1
ATOM 770 N N . THR A 1 95 ? 6.397 2.028 -19.095 1.00 93.25 95 THR A N 1
ATOM 771 C CA . THR A 1 95 ? 5.985 1.497 -17.791 1.00 93.25 95 THR A CA 1
ATOM 772 C C . THR A 1 95 ? 5.995 2.590 -16.725 1.00 93.25 95 THR A C 1
ATOM 774 O O . THR A 1 95 ? 5.015 2.735 -16.002 1.00 93.25 95 THR A O 1
ATOM 777 N N . ARG A 1 96 ? 7.044 3.419 -16.666 1.00 92.44 96 ARG A N 1
ATOM 778 C CA . ARG A 1 96 ? 7.122 4.546 -15.725 1.00 92.44 96 ARG A CA 1
ATOM 779 C C . ARG A 1 96 ? 6.053 5.594 -15.974 1.00 92.44 96 ARG A C 1
ATOM 781 O O . ARG A 1 96 ? 5.298 5.906 -15.061 1.00 92.44 96 ARG A O 1
ATOM 788 N N . ASN A 1 97 ? 5.900 6.022 -17.223 1.00 92.94 97 ASN A N 1
ATOM 789 C CA . ASN A 1 97 ? 4.873 6.987 -17.612 1.00 92.94 97 ASN A CA 1
ATOM 790 C C . ASN A 1 97 ? 3.448 6.512 -17.276 1.00 92.94 97 ASN A C 1
ATOM 792 O O . ASN A 1 97 ? 2.558 7.334 -17.049 1.00 92.94 97 ASN A O 1
ATOM 796 N N . HIS A 1 98 ? 3.209 5.197 -17.254 1.00 91.56 98 HIS A N 1
ATOM 797 C CA . HIS A 1 98 ? 1.949 4.630 -16.785 1.00 91.56 98 HIS A CA 1
ATOM 798 C C . HIS A 1 98 ? 1.851 4.658 -15.257 1.00 91.56 98 HIS A C 1
ATOM 800 O O . HIS A 1 98 ? 0.878 5.181 -14.716 1.00 91.56 98 HIS A O 1
ATOM 806 N N . LEU A 1 99 ? 2.842 4.094 -14.564 1.00 90.31 99 LEU A N 1
ATOM 807 C CA . LEU A 1 99 ? 2.817 3.934 -13.110 1.00 90.31 99 LEU A CA 1
ATOM 808 C C . LEU A 1 99 ? 2.777 5.276 -12.375 1.00 90.31 99 LEU A C 1
ATOM 810 O O . LEU A 1 99 ? 2.094 5.386 -11.362 1.00 90.31 99 LEU A O 1
ATOM 814 N N . ASP A 1 100 ? 3.428 6.315 -12.898 1.00 87.69 100 ASP A N 1
ATOM 815 C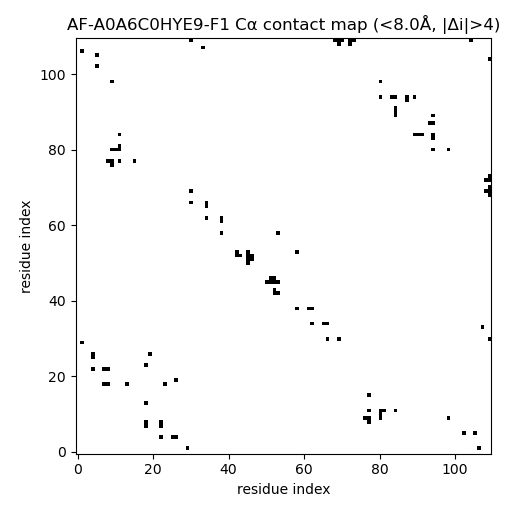 CA . ASP A 1 100 ? 3.492 7.622 -12.236 1.00 87.69 100 ASP A CA 1
ATOM 816 C C . ASP A 1 100 ? 2.124 8.311 -12.156 1.00 87.69 100 ASP A C 1
ATOM 818 O O . ASP A 1 100 ? 1.860 9.070 -11.222 1.00 87.69 100 ASP A O 1
ATOM 822 N N . LYS A 1 101 ? 1.189 7.957 -13.048 1.00 87.44 101 LYS A N 1
ATOM 823 C CA . LYS A 1 101 ? -0.220 8.376 -12.946 1.00 87.44 101 LYS A CA 1
ATOM 824 C C . LYS A 1 101 ? -0.942 7.721 -11.765 1.00 87.44 101 LYS A C 1
ATOM 826 O O . LYS A 1 101 ? -1.935 8.254 -11.281 1.00 87.44 101 LYS A O 1
ATOM 831 N N . LEU A 1 102 ? -0.441 6.581 -11.292 1.00 82.50 102 LEU A N 1
ATOM 832 C CA . LEU A 1 102 ? -0.976 5.799 -10.176 1.00 82.50 102 LEU A CA 1
ATOM 833 C C . LEU A 1 102 ? -0.274 6.116 -8.842 1.00 82.50 102 LEU A C 1
ATOM 835 O O . LEU A 1 102 ? -0.575 5.486 -7.826 1.00 82.50 102 LEU A O 1
ATOM 839 N N . TYR 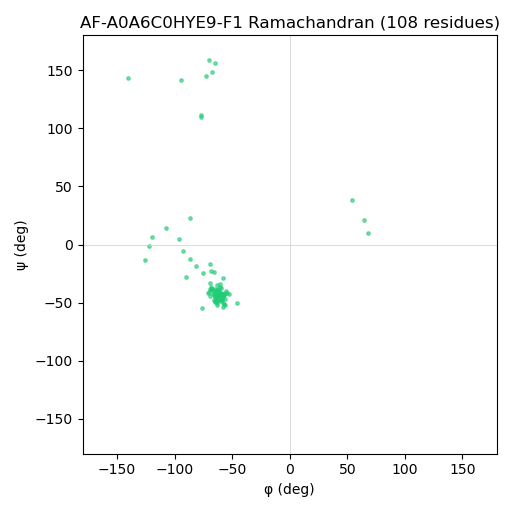A 1 103 ? 0.634 7.102 -8.810 1.00 81.75 103 TYR A N 1
ATOM 840 C CA . TYR A 1 103 ? 1.402 7.467 -7.614 1.00 81.75 103 TYR A CA 1
ATOM 841 C C . TYR A 1 103 ? 0.515 7.804 -6.403 1.00 81.75 103 TYR A C 1
ATOM 843 O O . TYR A 1 103 ? 0.804 7.387 -5.282 1.00 81.75 103 TYR A O 1
ATOM 851 N N . ILE A 1 104 ? -0.601 8.509 -6.622 1.00 75.25 104 ILE A N 1
ATOM 852 C CA . ILE A 1 104 ? -1.554 8.855 -5.554 1.00 75.25 104 ILE A CA 1
ATOM 853 C C . ILE A 1 104 ? -2.178 7.587 -4.963 1.00 75.25 104 ILE A C 1
ATOM 855 O O . ILE A 1 104 ? -2.189 7.412 -3.748 1.00 75.25 104 ILE A O 1
ATOM 859 N N . THR A 1 105 ? -2.634 6.664 -5.807 1.00 74.81 105 THR A N 1
ATOM 860 C CA . THR A 1 105 ?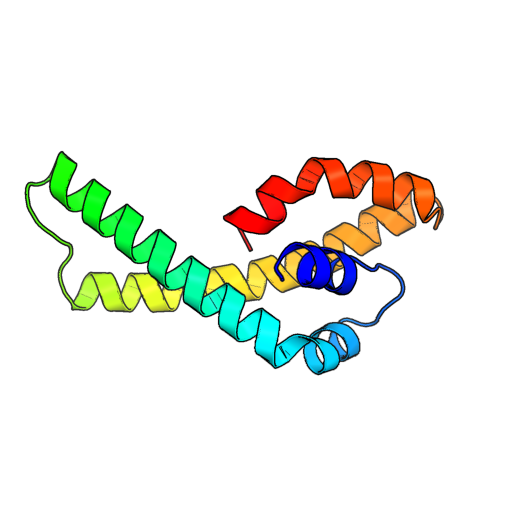 -3.197 5.384 -5.358 1.00 74.81 105 THR A CA 1
ATOM 861 C C . THR A 1 105 ? -2.168 4.569 -4.575 1.00 74.81 105 THR A C 1
ATOM 863 O O . THR A 1 105 ? -2.506 3.950 -3.567 1.00 74.81 105 THR A O 1
ATOM 866 N N . TRP A 1 106 ? -0.893 4.623 -4.975 1.00 79.00 106 TRP A N 1
ATOM 867 C CA . TRP A 1 106 ? 0.184 3.961 -4.241 1.00 79.00 106 TRP A CA 1
ATOM 868 C C . TRP A 1 106 ? 0.375 4.528 -2.828 1.00 79.00 106 TRP A C 1
ATOM 870 O O . TRP A 1 106 ? 0.599 3.761 -1.887 1.00 79.00 106 TRP A O 1
ATOM 880 N N . ILE A 1 107 ? 0.257 5.850 -2.665 1.00 72.06 107 ILE A N 1
ATOM 881 C CA . ILE A 1 107 ? 0.316 6.483 -1.344 1.00 72.06 107 ILE A CA 1
ATOM 882 C C . ILE A 1 107 ? -0.858 5.991 -0.498 1.00 72.06 107 ILE A C 1
ATOM 884 O O . ILE A 1 107 ? -0.643 5.500 0.595 1.00 72.06 107 ILE A O 1
ATOM 888 N N . PHE A 1 108 ? -2.087 6.066 -1.004 1.00 62.66 108 PHE A N 1
ATOM 889 C CA . PHE A 1 108 ? -3.275 5.961 -0.153 1.00 62.66 108 PHE A CA 1
ATOM 890 C C . PHE A 1 108 ? -3.876 4.572 0.026 1.00 62.66 108 PHE A C 1
ATOM 892 O O . PHE A 1 108 ? -4.831 4.477 0.792 1.00 62.66 108 PHE A O 1
ATOM 899 N N . ILE A 1 109 ? -3.414 3.523 -0.656 1.00 60.62 109 ILE A N 1
ATOM 900 C CA . ILE A 1 109 ? -4.066 2.198 -0.567 1.00 60.62 109 ILE A CA 1
ATOM 901 C C . ILE A 1 109 ? -3.109 1.074 -0.168 1.00 60.62 109 ILE A C 1
ATOM 903 O O . ILE A 1 109 ? -3.563 0.017 0.270 1.00 60.62 109 ILE A O 1
ATOM 907 N N . GLY A 1 110 ? -1.793 1.301 -0.202 1.00 54.38 110 GLY A N 1
ATOM 908 C CA . GLY A 1 110 ? -0.875 0.181 0.009 1.00 54.38 110 GLY A CA 1
ATOM 909 C C . GLY A 1 110 ? -0.985 -0.881 -1.083 1.00 54.38 110 GLY A C 1
ATOM 910 O O . GLY A 1 110 ? -1.667 -0.642 -2.099 1.00 54.38 110 GLY A O 1
#

pLDDT: mean 89.59, std 7.4, range [54.38, 98.12]

Mean predicted aligned error: 4.22 Å

Foldseek 3Di:
DLVVLLVLLLPLVDDPVRNCVVCVVVLVVLLVVLLVVVLVVVQVVCCVPPVGGDDPVVSVVSSVVSSVQSVVVSVVSNVVSNVLCVVVVNDPVSSCVVCVVCSVVVSNRD

Solvent-accessible surface area (backbone atoms only — not comparable to full-atom values): 6048 Å² total; per-residue (Å²): 110,69,67,60,51,48,56,58,58,58,43,62,88,58,52,69,68,56,42,46,69,78,36,44,71,61,50,52,52,50,52,52,51,50,41,51,52,51,52,51,52,54,30,51,50,34,29,75,78,69,75,39,65,67,53,72,72,54,50,52,52,49,49,54,48,43,55,51,49,37,53,52,28,47,54,52,49,44,52,50,38,37,51,48,24,55,74,50,75,66,35,63,66,65,36,47,69,54,50,63,76,44,47,66,56,54,70,77,58,61